Protein AF-A0AAV4L869-F1 (afdb_monomer_lite)

pLDDT: mean 82.02, std 12.21, range [55.09, 96.69]

Radius of gyration: 19.3 Å; chains: 1; bounding box: 46×24×44 Å

Structure (mmCIF, N/CA/C/O backbone):
data_AF-A0AAV4L869-F1
#
_entry.id   AF-A0AAV4L869-F1
#
loop_
_atom_site.group_PDB
_atom_site.id
_atom_site.type_symbol
_atom_site.label_atom_id
_atom_site.label_alt_id
_atom_site.label_comp_id
_atom_site.label_asym_id
_atom_site.label_entity_id
_atom_site.label_seq_id
_atom_site.pdbx_PDB_ins_code
_atom_site.Cartn_x
_atom_site.Cartn_y
_atom_site.Cartn_z
_atom_site.occupancy
_atom_site.B_iso_or_equiv
_atom_site.auth_seq_id
_atom_site.auth_comp_id
_atom_site.auth_asym_id
_atom_site.auth_atom_id
_atom_site.pdbx_PDB_model_num
ATOM 1 N N . MET A 1 1 ? 5.721 -12.963 -8.128 1.00 55.09 1 MET A N 1
ATOM 2 C CA . MET A 1 1 ? 4.908 -12.013 -8.923 1.00 55.09 1 MET A CA 1
ATOM 3 C C . MET A 1 1 ? 4.728 -12.528 -10.349 1.00 55.09 1 MET A C 1
ATOM 5 O O . MET A 1 1 ? 5.379 -13.498 -10.710 1.00 55.09 1 MET A O 1
ATOM 9 N N . LEU A 1 2 ? 3.830 -11.942 -11.156 1.00 59.44 2 LEU A N 1
ATOM 10 C CA . LEU A 1 2 ? 3.709 -12.306 -12.581 1.00 59.44 2 LEU A CA 1
ATOM 11 C C . LEU A 1 2 ? 5.029 -12.076 -13.343 1.00 59.44 2 LEU A C 1
ATOM 13 O O . LEU A 1 2 ? 5.314 -12.831 -14.269 1.00 59.44 2 LEU A O 1
ATOM 17 N N . VAL A 1 3 ? 5.845 -11.106 -12.906 1.00 58.25 3 VAL A N 1
ATOM 18 C CA . VAL A 1 3 ? 7.199 -10.882 -13.442 1.00 58.25 3 VAL A CA 1
ATOM 19 C C . VAL A 1 3 ? 8.117 -12.075 -13.168 1.00 58.25 3 VAL A C 1
ATOM 21 O O . VAL A 1 3 ? 8.750 -12.573 -14.088 1.00 58.25 3 VAL A O 1
ATOM 24 N N . ASP A 1 4 ? 8.098 -12.629 -11.949 1.00 57.44 4 ASP A N 1
ATOM 25 C CA . ASP A 1 4 ? 8.867 -13.843 -11.602 1.00 57.44 4 ASP A CA 1
ATOM 26 C C . ASP A 1 4 ? 8.428 -15.084 -12.402 1.00 57.44 4 ASP A C 1
ATOM 28 O O . ASP A 1 4 ? 9.120 -16.097 -12.419 1.00 57.44 4 ASP A O 1
ATOM 32 N N . LYS A 1 5 ? 7.260 -15.017 -13.057 1.00 64.50 5 LYS A N 1
ATOM 33 C CA . LYS A 1 5 ? 6.736 -16.043 -13.969 1.00 64.50 5 LYS A CA 1
ATOM 34 C C . LYS A 1 5 ? 6.969 -15.705 -15.453 1.00 64.50 5 LYS A C 1
ATOM 36 O O . LYS A 1 5 ? 6.402 -16.377 -16.309 1.00 64.50 5 LYS A O 1
ATOM 41 N N . GLY A 1 6 ? 7.754 -14.668 -15.762 1.00 60.09 6 GLY A N 1
ATOM 42 C CA . GLY A 1 6 ? 8.077 -14.241 -17.130 1.00 60.09 6 GLY A CA 1
ATOM 43 C C . GLY A 1 6 ? 6.935 -13.538 -17.873 1.00 60.09 6 GLY A C 1
ATOM 44 O O . GLY A 1 6 ? 6.924 -13.511 -19.102 1.00 60.09 6 GLY A O 1
ATOM 45 N N . GLY A 1 7 ? 5.935 -13.008 -17.161 1.00 68.06 7 GLY A N 1
ATOM 46 C CA . GLY A 1 7 ? 4.839 -12.259 -17.776 1.00 68.06 7 GLY A CA 1
ATOM 47 C C . GLY A 1 7 ? 5.272 -10.849 -18.215 1.00 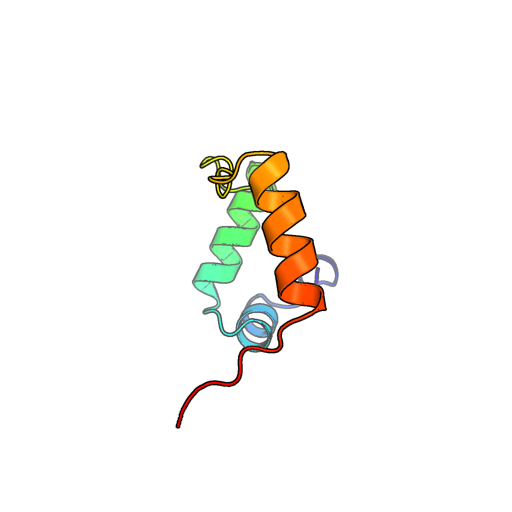68.06 7 GLY A C 1
ATOM 48 O O . GLY A 1 7 ? 5.989 -10.194 -17.461 1.00 68.06 7 GLY A O 1
ATOM 49 N N . PRO A 1 8 ? 4.817 -10.344 -19.381 1.00 82.75 8 PRO A N 1
ATOM 50 C CA . PRO A 1 8 ? 5.104 -8.974 -19.813 1.00 82.75 8 PRO A CA 1
ATOM 51 C C . PRO A 1 8 ? 4.449 -7.947 -18.878 1.00 82.75 8 PRO A C 1
ATOM 53 O O . PRO A 1 8 ? 3.324 -8.169 -18.414 1.00 82.75 8 PRO A O 1
ATOM 56 N N . PHE A 1 9 ? 5.119 -6.812 -18.645 1.00 85.19 9 PHE A N 1
ATOM 57 C CA . PHE A 1 9 ? 4.643 -5.740 -17.759 1.00 85.19 9 PHE A CA 1
ATOM 58 C C . PHE A 1 9 ? 3.238 -5.252 -18.123 1.00 85.19 9 PHE A C 1
ATOM 60 O O . PHE A 1 9 ? 2.425 -5.038 -17.224 1.00 85.19 9 PHE A O 1
ATOM 67 N N . ARG A 1 10 ? 2.886 -5.231 -19.415 1.00 85.56 10 ARG A N 1
ATOM 68 C CA . ARG A 1 10 ? 1.518 -4.963 -19.880 1.00 85.56 10 ARG A CA 1
ATOM 69 C C . ARG A 1 10 ? 0.432 -5.789 -19.183 1.00 85.56 10 ARG A C 1
ATOM 71 O O . ARG A 1 10 ? -0.570 -5.235 -18.751 1.00 85.56 10 ARG A O 1
ATOM 78 N N . LYS A 1 11 ? 0.629 -7.104 -19.013 1.00 86.75 11 LYS A N 1
ATOM 79 C CA . LYS A 1 11 ? -0.367 -7.982 -18.357 1.00 86.75 11 LYS A CA 1
ATOM 80 C C . LYS A 1 11 ? -0.523 -7.677 -16.869 1.00 86.75 11 LYS A C 1
ATOM 82 O O . LYS A 1 11 ? -1.574 -7.921 -16.286 1.00 86.75 11 LYS A O 1
ATOM 87 N N . ILE A 1 12 ? 0.540 -7.181 -16.248 1.00 85.06 12 ILE A N 1
ATOM 88 C CA . ILE A 1 12 ? 0.538 -6.780 -14.843 1.00 85.06 12 ILE A CA 1
ATOM 89 C C . ILE A 1 12 ? -0.187 -5.447 -14.698 1.00 85.06 12 ILE A C 1
ATOM 91 O O . ILE A 1 12 ? -1.022 -5.316 -13.809 1.00 85.06 12 ILE A O 1
ATOM 95 N N . GLY A 1 13 ? 0.071 -4.507 -15.610 1.00 88.12 13 GLY A N 1
ATOM 96 C CA . GLY A 1 13 ? -0.664 -3.250 -15.701 1.00 88.12 13 GLY A CA 1
ATOM 97 C C . GLY A 1 13 ? -2.164 -3.476 -15.881 1.00 88.12 13 GLY A C 1
ATOM 98 O O . GLY A 1 13 ? -2.957 -2.977 -15.090 1.00 88.12 13 GLY A O 1
ATOM 99 N N . GLU A 1 14 ? -2.554 -4.333 -16.831 1.00 88.88 14 GLU A N 1
ATOM 100 C CA . GLU A 1 14 ? -3.954 -4.716 -17.070 1.00 88.88 14 G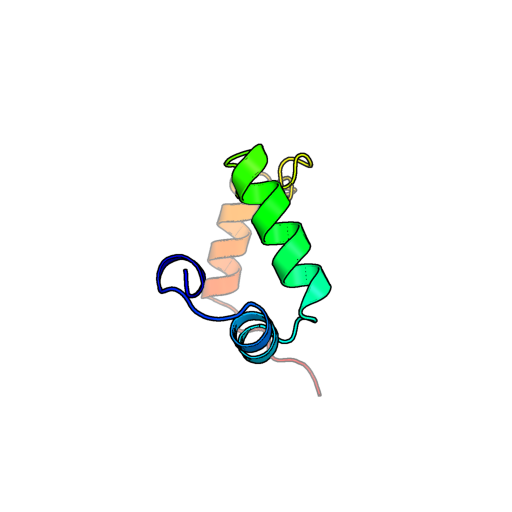LU A CA 1
ATOM 101 C C . GLU A 1 14 ? -4.631 -5.288 -15.806 1.00 88.88 14 GLU A C 1
ATOM 103 O O . GLU A 1 14 ? -5.753 -4.906 -15.482 1.00 88.88 14 GLU A O 1
ATOM 108 N N . ALA A 1 15 ? -3.954 -6.169 -15.060 1.00 88.50 15 ALA A N 1
ATOM 109 C CA . ALA A 1 15 ? -4.507 -6.779 -13.847 1.00 88.50 15 ALA A CA 1
ATOM 110 C C . ALA A 1 15 ? -4.605 -5.811 -12.652 1.00 88.50 15 ALA A C 1
ATOM 112 O O . ALA A 1 15 ? -5.460 -5.992 -11.784 1.00 88.50 15 ALA A O 1
ATOM 113 N N . LEU A 1 16 ? -3.712 -4.820 -12.584 1.00 87.44 16 LEU A N 1
ATOM 114 C CA . LEU A 1 16 ? -3.623 -3.859 -11.480 1.00 87.44 16 LEU A CA 1
ATOM 115 C C . LEU A 1 16 ? -4.256 -2.500 -11.802 1.00 87.44 16 LEU A C 1
ATOM 117 O O . LEU A 1 16 ? -4.267 -1.630 -10.934 1.00 87.44 16 LEU A O 1
ATOM 121 N N . PHE A 1 17 ? -4.786 -2.321 -13.015 1.00 91.75 17 PHE A N 1
ATOM 122 C CA . PHE A 1 17 ? -5.252 -1.035 -13.544 1.00 91.75 17 PHE A CA 1
ATOM 123 C C . PHE A 1 17 ? -4.167 0.056 -13.509 1.00 91.75 17 PHE A C 1
ATOM 125 O O . PHE A 1 17 ? -4.436 1.210 -13.178 1.00 91.75 17 PHE A O 1
ATOM 132 N N . LEU A 1 18 ? -2.935 -0.320 -13.850 1.00 89.62 18 LEU A N 1
ATOM 133 C CA . LEU A 1 18 ? -1.782 0.571 -13.971 1.00 89.62 18 LEU A CA 1
ATOM 134 C C . LEU A 1 18 ? -1.296 0.594 -15.422 1.00 89.62 18 LEU A C 1
ATOM 136 O O . LEU A 1 18 ? -1.469 -0.378 -16.159 1.00 89.62 18 LEU A O 1
ATOM 140 N N . ASP A 1 19 ? -0.660 1.685 -15.835 1.00 90.69 19 ASP A N 1
ATOM 141 C CA . ASP A 1 19 ? 0.047 1.724 -17.111 1.00 90.69 19 ASP A CA 1
ATOM 142 C C . ASP A 1 19 ? 1.356 0.913 -17.054 1.00 90.69 19 ASP A C 1
ATOM 144 O O . ASP A 1 19 ? 1.935 0.667 -15.992 1.00 90.69 19 ASP A O 1
ATOM 148 N N . GLU A 1 20 ? 1.811 0.458 -18.222 1.00 88.12 20 GLU A N 1
ATOM 149 C CA . GLU A 1 20 ? 2.985 -0.409 -18.348 1.00 88.12 20 GLU A CA 1
ATOM 150 C C . GLU A 1 20 ? 4.286 0.271 -17.889 1.00 88.12 20 GLU A C 1
ATOM 152 O O . GLU A 1 20 ? 5.134 -0.384 -17.278 1.00 88.12 20 GLU A O 1
ATOM 157 N N . GLU A 1 21 ? 4.423 1.580 -18.119 1.00 89.50 21 GLU A N 1
ATOM 158 C CA . GLU A 1 21 ? 5.596 2.366 -17.723 1.00 89.50 21 GLU A CA 1
ATOM 159 C C . GLU A 1 21 ? 5.714 2.444 -16.195 1.00 89.50 21 GLU A C 1
ATOM 161 O O . GLU A 1 21 ? 6.780 2.177 -15.632 1.00 89.50 21 GLU A O 1
ATOM 166 N N . THR A 1 22 ? 4.599 2.702 -15.508 1.00 89.00 22 THR A N 1
ATOM 167 C CA . THR A 1 22 ? 4.499 2.670 -14.048 1.00 89.00 22 THR A CA 1
ATOM 168 C C . THR A 1 22 ? 4.931 1.314 -13.500 1.00 89.00 22 THR A C 1
ATOM 170 O O . THR A 1 22 ? 5.729 1.270 -12.562 1.00 89.00 22 THR A O 1
ATOM 173 N N . VAL A 1 23 ? 4.472 0.202 -14.082 1.00 89.56 23 VAL A N 1
ATOM 174 C CA . VAL A 1 23 ? 4.867 -1.143 -13.628 1.00 89.56 23 VAL A CA 1
ATOM 175 C C . VAL A 1 23 ? 6.364 -1.391 -13.833 1.00 89.56 23 VAL A C 1
ATOM 177 O O . VAL A 1 23 ? 7.011 -1.891 -12.912 1.00 89.56 23 VAL A O 1
ATOM 180 N N . SER A 1 24 ? 6.923 -1.020 -14.991 1.00 89.81 24 SER A N 1
ATOM 181 C CA . SER A 1 24 ? 8.361 -1.165 -15.270 1.00 89.81 24 SER A CA 1
ATOM 182 C C . SER A 1 24 ? 9.199 -0.383 -14.262 1.00 89.81 24 SER A C 1
ATOM 184 O O . SER A 1 24 ? 10.094 -0.941 -13.637 1.00 89.81 24 SER A O 1
ATOM 186 N N . LYS A 1 25 ? 8.847 0.883 -14.014 1.00 88.38 25 LYS A N 1
ATOM 187 C CA . LYS A 1 25 ? 9.560 1.737 -13.060 1.00 88.38 25 LYS A CA 1
ATOM 188 C C . LYS A 1 25 ? 9.556 1.163 -11.640 1.00 88.38 25 LYS A C 1
ATOM 190 O O . LYS A 1 25 ? 10.590 1.151 -10.981 1.00 88.38 25 LYS A O 1
ATOM 195 N N . HIS A 1 26 ? 8.405 0.675 -11.170 1.00 85.31 26 HIS A N 1
ATOM 196 C CA . HIS A 1 26 ? 8.302 0.056 -9.843 1.00 85.31 26 HIS A CA 1
ATOM 197 C C . HIS A 1 26 ? 9.090 -1.258 -9.760 1.00 85.31 26 HIS A C 1
ATOM 199 O O . HIS A 1 26 ? 9.612 -1.596 -8.698 1.00 85.31 26 HIS A O 1
ATOM 205 N N . PHE A 1 27 ? 9.171 -2.008 -10.862 1.00 86.62 27 PHE A N 1
ATOM 206 C CA . PHE A 1 27 ? 9.977 -3.221 -10.931 1.00 86.62 27 PHE A CA 1
ATOM 207 C C . PHE A 1 27 ? 11.474 -2.911 -10.844 1.00 86.62 27 PHE A C 1
ATOM 209 O O . PHE A 1 27 ? 12.165 -3.519 -10.028 1.00 86.62 27 PHE A O 1
ATOM 216 N N . ASP A 1 28 ? 11.954 -1.935 -11.615 1.00 87.62 28 ASP A N 1
ATOM 217 C CA . ASP A 1 28 ? 13.359 -1.522 -11.606 1.00 87.62 28 ASP A CA 1
ATOM 218 C C . ASP A 1 28 ? 13.771 -0.993 -10.221 1.00 87.62 28 ASP A C 1
ATOM 220 O O . ASP A 1 28 ? 14.757 -1.457 -9.643 1.00 87.62 28 ASP A O 1
ATOM 224 N N . GLU A 1 29 ? 12.950 -0.130 -9.610 1.00 84.94 29 GLU A N 1
ATOM 225 C CA . GLU A 1 29 ? 13.174 0.376 -8.247 1.00 84.94 29 GLU A CA 1
ATOM 226 C C . GLU A 1 29 ? 13.225 -0.762 -7.213 1.00 84.94 29 GLU A C 1
ATOM 228 O O . GLU A 1 29 ? 14.052 -0.754 -6.293 1.00 84.94 29 GLU A O 1
ATOM 233 N N . TYR A 1 30 ? 12.376 -1.781 -7.364 1.00 84.25 30 TYR A N 1
ATOM 234 C CA . TYR A 1 30 ? 12.413 -2.963 -6.508 1.00 84.25 30 TYR A CA 1
ATOM 235 C C . TYR A 1 30 ? 13.684 -3.798 -6.721 1.00 84.25 30 TYR A C 1
ATOM 237 O O . TYR A 1 30 ? 14.282 -4.249 -5.741 1.00 84.25 30 TYR A O 1
ATOM 245 N N . CYS A 1 31 ? 14.128 -3.996 -7.963 1.00 84.44 31 CYS A N 1
ATOM 246 C CA . CYS A 1 31 ? 15.366 -4.715 -8.271 1.00 84.44 31 CYS A CA 1
ATOM 247 C C . CYS A 1 31 ? 16.601 -4.029 -7.673 1.00 84.44 31 CYS A C 1
ATOM 249 O O . CYS A 1 31 ? 17.480 -4.712 -7.141 1.00 84.44 31 CYS A O 1
ATOM 251 N N . GLU A 1 32 ? 16.645 -2.698 -7.708 1.00 85.12 32 GLU A N 1
ATOM 252 C CA . GLU A 1 32 ? 17.747 -1.899 -7.172 1.00 85.12 32 GLU A CA 1
ATOM 253 C C . GLU A 1 32 ? 17.745 -1.846 -5.642 1.00 85.12 32 GLU A C 1
ATOM 255 O O . GLU A 1 32 ? 18.778 -2.033 -4.994 1.00 85.12 32 GLU A O 1
ATOM 260 N N . THR A 1 33 ? 16.582 -1.604 -5.037 1.00 82.75 33 THR A N 1
ATOM 261 C CA . THR A 1 33 ? 16.492 -1.330 -3.595 1.00 82.75 33 THR A CA 1
ATOM 262 C C . THR A 1 33 ? 16.194 -2.570 -2.757 1.00 82.75 33 THR A C 1
ATOM 264 O O . THR A 1 33 ? 16.393 -2.548 -1.538 1.00 82.75 33 THR A O 1
ATOM 267 N N . LYS A 1 34 ? 15.671 -3.639 -3.378 1.00 72.75 34 LYS A N 1
ATOM 268 C CA . LYS A 1 34 ? 15.023 -4.793 -2.724 1.00 72.75 34 LYS A CA 1
ATOM 269 C C . LYS A 1 34 ? 13.966 -4.399 -1.684 1.00 72.75 34 LYS A C 1
ATOM 271 O O . LYS A 1 34 ? 13.640 -5.192 -0.799 1.00 72.75 34 LYS A O 1
ATOM 276 N N . LYS A 1 35 ? 13.431 -3.176 -1.749 1.00 66.62 35 LYS A N 1
ATOM 277 C CA . LYS A 1 35 ? 12.444 -2.666 -0.796 1.00 66.62 35 LYS A CA 1
ATOM 278 C C . LYS A 1 35 ? 11.065 -2.662 -1.438 1.00 66.62 35 LYS A C 1
ATOM 280 O O . LYS A 1 35 ? 10.827 -1.994 -2.429 1.00 66.62 35 LYS A O 1
ATOM 285 N N . LEU A 1 36 ? 10.127 -3.356 -0.798 1.00 67.00 36 LEU A N 1
ATOM 286 C CA . LEU A 1 36 ? 8.687 -3.203 -1.050 1.00 67.00 36 LEU A CA 1
ATOM 287 C C . LEU A 1 36 ? 8.106 -1.961 -0.351 1.00 67.00 36 LEU A C 1
ATOM 289 O O . LEU A 1 36 ? 6.908 -1.705 -0.438 1.00 67.00 36 LEU A O 1
ATOM 293 N N . SER A 1 37 ? 8.927 -1.226 0.407 1.00 62.94 37 SER A N 1
ATOM 294 C CA . SER A 1 37 ? 8.492 -0.062 1.171 1.00 62.94 37 SER A CA 1
ATOM 295 C C . SER A 1 37 ? 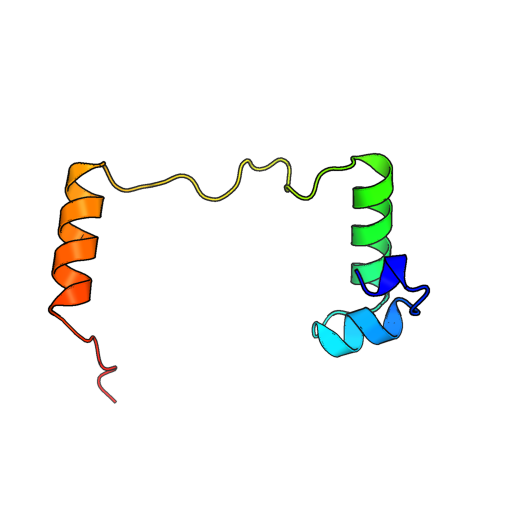8.963 1.227 0.517 1.00 62.94 37 SER A C 1
ATOM 297 O O . SER A 1 37 ? 10.165 1.439 0.348 1.00 62.94 37 SER A O 1
ATOM 299 N N . ILE A 1 38 ? 8.025 2.140 0.306 1.00 64.75 38 ILE A N 1
ATOM 300 C CA . ILE A 1 38 ? 8.314 3.556 0.082 1.00 64.75 38 ILE A CA 1
ATOM 301 C C . ILE A 1 38 ? 9.134 4.095 1.276 1.00 64.75 38 ILE A C 1
ATOM 303 O O . ILE A 1 38 ? 8.789 3.801 2.428 1.00 64.75 38 ILE A O 1
ATOM 307 N N . PRO A 1 39 ? 10.199 4.892 1.054 1.00 61.94 39 PRO A N 1
ATOM 308 C CA . PRO A 1 39 ? 11.062 5.411 2.124 1.00 61.94 39 PRO A CA 1
ATOM 309 C C . PRO A 1 39 ? 10.340 6.300 3.151 1.00 61.94 39 PRO A C 1
ATOM 311 O O . PRO A 1 39 ? 10.904 6.620 4.192 1.00 61.94 39 PRO A O 1
ATOM 314 N N . THR A 1 40 ? 9.081 6.662 2.901 1.00 66.06 40 THR A N 1
ATOM 315 C CA . THR A 1 40 ? 8.241 7.495 3.769 1.00 66.06 40 THR A CA 1
ATOM 316 C C . THR A 1 40 ? 7.725 6.795 5.033 1.00 66.06 40 THR A C 1
ATOM 318 O O . THR A 1 40 ? 6.982 7.406 5.795 1.00 66.06 40 THR A O 1
ATOM 321 N N . GLY A 1 41 ? 8.120 5.545 5.309 1.00 66.19 41 GLY A N 1
ATOM 322 C CA . GLY A 1 41 ? 7.850 4.890 6.599 1.00 66.19 41 GLY A CA 1
ATOM 323 C C . GLY A 1 41 ? 6.382 4.512 6.846 1.00 66.19 41 GLY A C 1
ATOM 324 O O . GLY A 1 41 ? 6.016 4.205 7.979 1.00 66.19 41 GLY A O 1
ATOM 325 N N . GLY A 1 42 ? 5.548 4.506 5.799 1.00 71.69 42 GLY A N 1
ATOM 326 C CA . GLY A 1 42 ? 4.132 4.138 5.878 1.00 71.69 42 GLY A CA 1
ATOM 327 C C . GLY A 1 42 ? 3.268 5.140 6.653 1.00 71.69 42 GLY A C 1
ATOM 328 O O . GLY A 1 42 ? 3.684 6.243 7.003 1.00 71.69 42 GLY A O 1
ATOM 329 N N . SER A 1 43 ? 2.010 4.773 6.906 1.00 74.88 43 SER A N 1
ATOM 330 C CA . SER A 1 43 ? 1.124 5.596 7.732 1.00 74.88 43 SER A CA 1
ATOM 331 C C . SER A 1 43 ? 1.517 5.496 9.204 1.00 74.88 43 SER A C 1
ATOM 333 O O . SER A 1 43 ? 1.556 4.405 9.771 1.00 74.88 43 SER A O 1
ATOM 335 N N . GLN A 1 44 ? 1.740 6.639 9.851 1.00 78.44 44 GLN A N 1
ATOM 336 C CA . GLN A 1 44 ? 1.909 6.669 11.300 1.00 78.44 44 GLN A CA 1
ATOM 337 C C . GLN A 1 44 ? 0.567 6.446 11.999 1.00 78.44 44 GLN A C 1
ATOM 339 O O . GLN A 1 44 ? -0.457 7.040 11.643 1.00 78.44 44 GLN A O 1
ATOM 344 N N . ARG A 1 45 ? 0.571 5.596 13.027 1.00 81.69 45 ARG A N 1
ATOM 345 C CA . ARG A 1 45 ? -0.603 5.374 13.869 1.00 81.69 45 ARG A CA 1
ATOM 346 C C . ARG A 1 45 ? -0.919 6.659 14.636 1.00 81.69 45 ARG A C 1
ATOM 348 O O . ARG A 1 45 ? -0.105 7.121 15.425 1.00 81.69 45 ARG A O 1
ATOM 355 N N . LYS A 1 46 ? -2.117 7.208 14.423 1.00 90.12 46 LYS A N 1
ATOM 356 C CA . LYS A 1 46 ? -2.590 8.422 15.116 1.00 90.12 46 LYS A CA 1
ATOM 357 C C . LYS A 1 46 ? -3.274 8.142 16.456 1.00 90.12 46 LYS A C 1
ATOM 359 O O . LYS A 1 46 ? -3.420 9.052 17.260 1.00 90.12 46 LYS A O 1
ATOM 364 N N . LEU A 1 47 ? -3.716 6.904 16.678 1.00 94.06 47 LEU A N 1
ATOM 365 C CA . LEU A 1 47 ? -4.437 6.506 17.884 1.00 94.06 47 LEU A CA 1
ATOM 366 C C . LEU A 1 47 ? -3.492 5.900 18.921 1.00 94.06 47 LEU A C 1
ATOM 368 O O . LEU A 1 47 ? -2.616 5.087 18.602 1.00 94.06 47 LEU A O 1
ATOM 372 N N . SER A 1 48 ? -3.729 6.240 20.184 1.00 94.88 48 SER A N 1
ATOM 373 C CA . SER A 1 48 ? -3.102 5.557 21.308 1.00 94.88 48 SER A CA 1
ATOM 374 C C . SER A 1 48 ? -3.543 4.081 21.369 1.00 94.88 48 SER A C 1
ATOM 376 O O . SER A 1 48 ? -4.534 3.685 20.737 1.00 94.88 48 SER A O 1
ATOM 378 N N . PRO A 1 49 ? -2.819 3.223 22.116 1.00 94.81 49 PRO A N 1
ATOM 379 C CA . PRO A 1 49 ? -3.236 1.841 22.342 1.00 94.81 49 PRO A CA 1
ATOM 380 C C . PRO A 1 49 ? -4.668 1.724 22.871 1.00 94.81 49 PRO A C 1
ATOM 382 O O . PRO A 1 49 ? -5.443 0.961 22.302 1.00 94.81 49 PRO A O 1
ATOM 385 N N . ALA A 1 50 ? -5.038 2.536 23.866 1.00 96.50 50 ALA A N 1
ATOM 386 C CA . ALA A 1 50 ? -6.381 2.543 24.443 1.00 96.50 50 ALA A CA 1
ATOM 387 C C . ALA A 1 50 ? -7.450 2.930 23.409 1.00 96.50 50 ALA A C 1
ATOM 389 O O . ALA A 1 50 ? -8.398 2.179 23.199 1.00 96.50 50 ALA A O 1
ATOM 390 N N . GLN A 1 51 ? -7.232 4.025 22.673 1.00 96.56 51 GLN A N 1
ATOM 391 C CA . GLN A 1 51 ? -8.160 4.494 21.636 1.00 96.56 51 GLN A CA 1
ATOM 392 C C . GLN A 1 51 ? -8.364 3.465 20.520 1.00 96.56 51 GLN A C 1
ATOM 394 O O . GLN A 1 51 ? -9.446 3.347 19.956 1.00 96.56 51 GLN A O 1
ATOM 399 N N . THR A 1 52 ? -7.321 2.706 20.181 1.00 95.69 52 THR A N 1
ATOM 400 C CA . THR A 1 52 ? -7.447 1.641 19.180 1.00 95.69 52 THR A CA 1
ATOM 401 C C . THR A 1 52 ? -8.279 0.479 19.701 1.00 95.69 52 THR A C 1
ATOM 403 O O . THR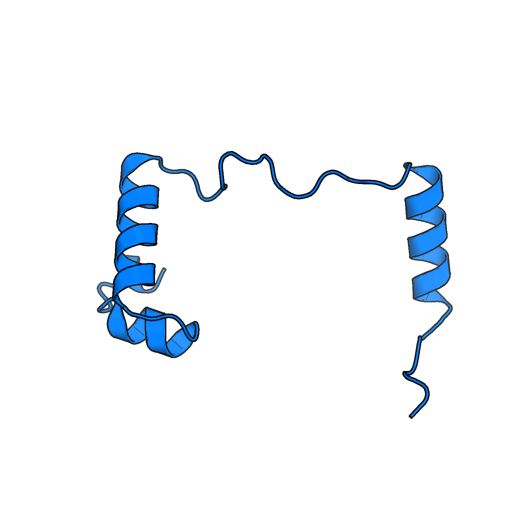 A 1 52 ? -9.099 -0.048 18.958 1.00 95.69 52 THR A O 1
ATOM 406 N N . THR A 1 53 ? -8.095 0.087 20.963 1.00 96.69 53 THR A N 1
ATOM 407 C CA . THR A 1 53 ? -8.911 -0.959 21.590 1.00 96.69 53 THR A CA 1
ATOM 408 C C . THR A 1 53 ? -10.381 -0.550 21.637 1.00 96.69 53 THR A C 1
ATOM 410 O O . THR A 1 53 ? -11.241 -1.333 21.237 1.00 96.69 53 THR A O 1
ATOM 413 N N . GLU A 1 54 ? -10.665 0.688 22.043 1.00 96.44 54 GLU A N 1
ATOM 414 C CA . GLU A 1 54 ? -12.020 1.250 22.054 1.00 96.44 54 GLU A CA 1
ATOM 415 C C . GLU A 1 54 ? -12.638 1.259 20.654 1.00 96.44 54 GLU A C 1
ATOM 417 O O . GLU A 1 54 ? -13.758 0.784 20.467 1.00 96.44 54 GLU A O 1
ATOM 422 N N . LEU A 1 55 ? -11.889 1.724 19.648 1.00 93.81 55 LEU A N 1
ATOM 423 C CA . LEU A 1 55 ? -12.361 1.753 18.267 1.00 93.81 55 LEU A CA 1
ATOM 424 C C . LEU A 1 55 ? -12.659 0.346 17.732 1.00 93.81 55 LEU A C 1
ATOM 426 O O . LEU A 1 55 ? -13.675 0.149 17.072 1.00 93.81 55 LEU A O 1
ATOM 430 N N . ILE A 1 56 ? -11.806 -0.642 18.024 1.00 94.81 56 ILE A N 1
ATOM 431 C CA . ILE A 1 56 ? -12.035 -2.036 17.620 1.00 94.81 56 ILE A CA 1
ATOM 432 C C . ILE A 1 56 ? -13.313 -2.577 18.264 1.00 94.81 56 ILE A C 1
ATOM 434 O O . ILE A 1 56 ? -14.111 -3.210 17.574 1.00 94.81 56 ILE A O 1
ATOM 438 N N . GLN A 1 57 ? -13.514 -2.342 19.562 1.00 96.00 57 GLN A N 1
ATOM 439 C CA . GLN A 1 57 ? -14.711 -2.804 20.263 1.00 96.00 57 GLN A CA 1
ATOM 440 C C . GLN A 1 57 ? -15.971 -2.169 19.670 1.00 96.00 57 GLN A C 1
ATOM 442 O O . GLN A 1 57 ? -16.920 -2.867 19.320 1.00 96.00 57 GLN A O 1
ATOM 447 N N . HIS A 1 58 ? -15.936 -0.857 19.458 1.00 94.75 58 HIS A N 1
ATOM 448 C CA . HIS A 1 58 ? -17.036 -0.116 18.863 1.00 94.75 58 HIS A CA 1
ATOM 449 C C . HIS A 1 58 ? -17.391 -0.618 17.454 1.00 94.75 58 HIS A C 1
ATOM 451 O O . HIS A 1 58 ? -18.561 -0.842 17.148 1.00 94.75 58 HIS A O 1
ATOM 457 N N . LEU A 1 59 ? -16.390 -0.842 16.596 1.00 93.62 59 LEU A N 1
ATOM 458 C CA . LEU A 1 59 ? -16.602 -1.328 15.227 1.00 93.62 59 LEU A CA 1
ATOM 459 C C . LEU A 1 59 ? -17.120 -2.772 15.169 1.00 93.62 59 LEU A C 1
ATOM 461 O O . LEU A 1 59 ? -17.785 -3.131 14.201 1.00 93.62 59 LEU A O 1
ATOM 465 N N . LYS A 1 60 ? -16.856 -3.596 16.192 1.00 93.00 60 LYS A N 1
ATOM 466 C CA . LYS A 1 60 ? -17.476 -4.927 16.313 1.00 93.00 60 LYS A CA 1
ATOM 467 C C . LYS A 1 60 ? -18.973 -4.841 16.609 1.00 93.00 60 LYS A C 1
ATOM 469 O O . LYS A 1 60 ? -19.728 -5.702 16.174 1.00 93.00 60 LYS A O 1
ATOM 474 N N .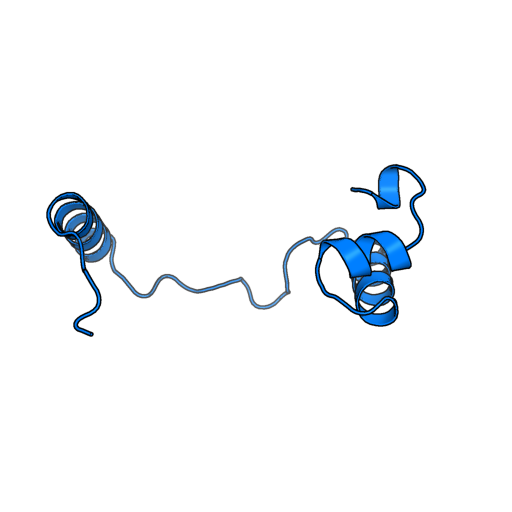 GLU A 1 61 ? -19.398 -3.822 17.351 1.00 92.62 61 GLU A N 1
ATOM 475 C CA . GLU A 1 61 ? -20.783 -3.669 17.811 1.00 92.62 61 GLU A CA 1
ATOM 476 C C . GLU A 1 61 ? -21.650 -2.837 16.857 1.00 92.62 61 GLU A C 1
ATOM 478 O O . GLU A 1 61 ? -22.875 -2.980 16.836 1.00 92.62 61 GLU A O 1
ATOM 483 N N . LYS A 1 62 ? -21.040 -1.941 16.074 1.00 89.31 62 LYS A N 1
ATOM 484 C CA . LYS A 1 62 ? -21.749 -0.980 15.224 1.00 89.31 62 LYS A CA 1
ATOM 485 C C . LYS A 1 62 ? -21.401 -1.174 13.755 1.00 89.31 62 LYS A C 1
ATOM 487 O O . LYS A 1 62 ? -20.292 -0.890 13.316 1.00 89.31 62 LYS A O 1
ATOM 492 N N . THR A 1 63 ? -22.403 -1.561 12.967 1.00 83.81 63 THR A N 1
ATOM 493 C CA . THR A 1 63 ? -22.324 -1.480 11.504 1.00 83.81 63 THR A CA 1
ATOM 494 C C . THR A 1 63 ? -22.719 -0.077 11.061 1.00 83.81 63 THR A C 1
ATOM 496 O O . THR A 1 63 ? -23.860 0.344 11.243 1.00 83.81 63 THR A O 1
ATOM 499 N N . TYR A 1 64 ? -21.774 0.655 10.479 1.00 86.44 64 TYR A N 1
ATOM 500 C CA . TYR A 1 64 ? -22.034 1.966 9.898 1.00 86.44 64 TYR A CA 1
ATOM 501 C C . TYR A 1 64 ? -22.572 1.811 8.478 1.00 86.44 64 TYR A C 1
ATOM 503 O O . TYR A 1 64 ? -21.811 1.629 7.529 1.00 86.44 64 TYR A O 1
ATOM 511 N N . THR A 1 65 ? -23.889 1.883 8.321 1.00 83.44 65 THR A N 1
ATOM 512 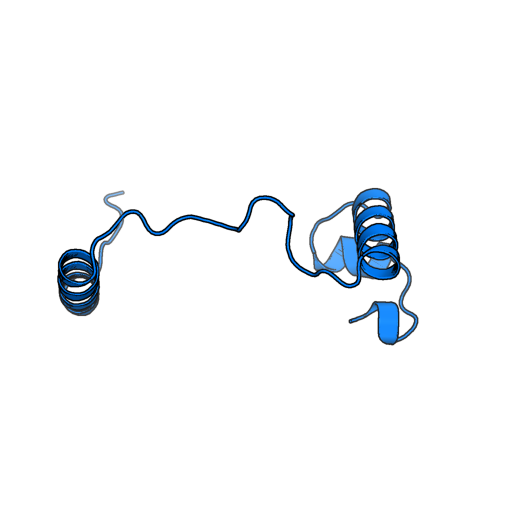C CA . THR A 1 65 ? -24.500 2.014 6.999 1.00 83.44 65 THR A CA 1
ATOM 513 C C . THR A 1 65 ? -24.468 3.473 6.562 1.00 83.44 65 THR A C 1
ATOM 515 O O . THR A 1 65 ? -24.665 4.401 7.350 1.00 83.44 65 THR A O 1
ATOM 518 N N . LYS A 1 66 ? -24.181 3.693 5.281 1.00 73.81 66 LYS A N 1
ATOM 519 C CA . LYS A 1 66 ? -24.226 5.026 4.686 1.00 73.81 66 LYS A CA 1
ATOM 520 C C . LYS A 1 66 ? -25.693 5.470 4.675 1.00 73.81 66 LYS A C 1
ATOM 522 O O . LYS A 1 66 ? -26.525 4.755 4.123 1.00 73.81 66 LYS A O 1
ATOM 527 N N . ARG A 1 67 ? -26.025 6.618 5.279 1.00 64.94 67 ARG A N 1
ATOM 528 C CA . ARG A 1 67 ? -27.320 7.266 5.015 1.00 64.94 67 ARG A CA 1
ATOM 529 C C . ARG A 1 67 ? -27.309 7.692 3.548 1.00 64.94 67 ARG A C 1
ATOM 531 O O . ARG A 1 67 ? -26.529 8.571 3.185 1.00 64.94 67 ARG A O 1
ATOM 538 N N . THR A 1 68 ? -28.082 6.988 2.731 1.00 57.50 68 THR A N 1
ATOM 539 C CA . THR A 1 68 ? -28.492 7.412 1.387 1.00 57.50 68 THR A CA 1
ATOM 540 C C . THR A 1 68 ? -29.479 8.556 1.479 1.00 57.50 68 THR A C 1
ATOM 542 O O . THR A 1 68 ? -30.336 8.484 2.391 1.00 57.50 68 THR A O 1
#

Sequence (68 aa):
MLVDKGGPFRKIGEALFLDEETVSKHFDEYCETKKLSIPTGGSQRKLSPAQTTELIQHLKEKTYTKRT

Foldseek 3Di:
DVVVVVDQLCVVCVVVVHDSVVSVVVVVVCVVPVDPDDPPPPDDDPDDPVRVVVVVVVCVVDDDDDDD

Secondary structure (DSSP, 8-state):
-TGGGT--HHHHHHHHT--HHHHHHHHHHHHHH--SS-TT-SPPP-S-HHHHHHHHHHHHH-------